Protein AF-A0A248LPK2-F1 (afdb_monomer_lite)

Organism: NCBI:txid168471

Foldseek 3Di:
DDDDLVR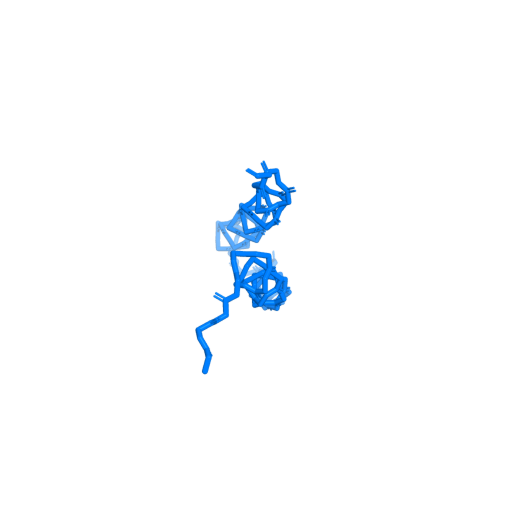VLVVLLVVLLVQLVVLQVQLVVCPPPDPVSNVVSNVVSVVSVVVSVVSVVPD

Sequence (59 aa):
MAPTHRQIAAGQRRTLAAMQRKLQDMAAQWGDVDAWNESALDELATRLEEVAENLTNTD

pLDDT: mean 92.7, std 10.56, range [50.56, 98.62]

Radius of gyration: 14.3 Å; chains: 1; bounding box: 32×15×41 Å

Structure (mmCIF, N/CA/C/O backbone):
data_AF-A0A248LPK2-F1
#
_entry.id   AF-A0A248LPK2-F1
#
loop_
_atom_site.group_PDB
_atom_site.id
_atom_site.type_symbol
_atom_site.label_atom_id
_atom_site.label_alt_id
_atom_site.label_comp_id
_atom_site.label_asym_id
_atom_site.label_entity_id
_atom_site.label_seq_id
_atom_site.pdbx_PDB_ins_code
_atom_site.Cartn_x
_atom_site.Cartn_y
_atom_site.Cartn_z
_atom_site.occupancy
_atom_site.B_iso_or_equiv
_atom_site.auth_seq_id
_atom_site.auth_comp_id
_atom_site.auth_asym_id
_atom_site.auth_atom_id
_atom_site.pdbx_PDB_model_num
ATOM 1 N N . MET A 1 1 ? 21.217 -7.267 -20.393 1.00 75.38 1 MET A N 1
ATOM 2 C CA . MET A 1 1 ? 20.491 -6.149 -21.034 1.00 75.38 1 MET A CA 1
ATOM 3 C C . MET A 1 1 ? 19.776 -5.382 -19.932 1.00 75.38 1 MET A C 1
ATOM 5 O O . MET A 1 1 ? 19.184 -6.037 -19.083 1.00 75.38 1 MET A O 1
ATOM 9 N N . ALA A 1 2 ? 19.896 -4.054 -19.875 1.00 85.94 2 ALA A N 1
ATOM 10 C CA . ALA A 1 2 ? 19.195 -3.263 -18.861 1.00 85.94 2 ALA A CA 1
ATOM 11 C C . ALA A 1 2 ? 17.693 -3.170 -19.205 1.00 85.94 2 ALA A C 1
ATOM 13 O O . ALA A 1 2 ? 17.365 -3.090 -20.392 1.00 85.94 2 ALA A O 1
ATOM 14 N N . PRO A 1 3 ? 16.788 -3.221 -18.212 1.00 85.62 3 PRO A N 1
ATOM 15 C CA . PRO A 1 3 ? 15.353 -3.115 -18.454 1.00 85.62 3 PRO A CA 1
ATOM 16 C C . PRO A 1 3 ? 14.974 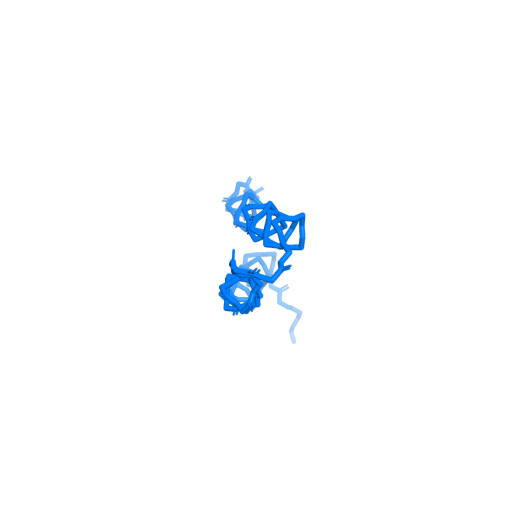-1.730 -18.994 1.00 85.62 3 PRO A C 1
ATOM 18 O O . PRO A 1 3 ? 15.584 -0.723 -18.636 1.00 85.62 3 PRO A O 1
ATOM 21 N N . THR A 1 4 ? 13.948 -1.673 -19.844 1.00 91.69 4 THR A N 1
ATOM 22 C CA . THR A 1 4 ? 13.409 -0.406 -20.364 1.00 91.69 4 THR A CA 1
ATOM 23 C C . THR A 1 4 ? 12.621 0.344 -19.289 1.00 91.69 4 THR A C 1
ATOM 25 O O . THR A 1 4 ? 12.129 -0.265 -18.337 1.00 91.69 4 THR A O 1
ATOM 28 N N . HIS A 1 5 ? 12.411 1.653 -19.463 1.00 90.44 5 HIS A N 1
ATOM 29 C CA . HIS A 1 5 ? 11.564 2.446 -18.558 1.00 90.44 5 HIS A CA 1
ATOM 30 C C . HIS A 1 5 ? 10.167 1.830 -18.383 1.00 90.44 5 HIS A C 1
ATOM 32 O O . HIS A 1 5 ? 9.685 1.701 -17.262 1.00 90.44 5 HIS A O 1
ATOM 38 N N . ARG A 1 6 ? 9.568 1.318 -19.467 1.00 89.62 6 ARG A N 1
ATOM 39 C CA . ARG A 1 6 ? 8.278 0.611 -19.421 1.00 89.62 6 ARG A CA 1
ATOM 40 C C . ARG A 1 6 ? 8.333 -0.665 -18.573 1.00 89.62 6 ARG A C 1
ATOM 42 O O . ARG A 1 6 ? 7.394 -0.956 -17.837 1.00 89.62 6 ARG A O 1
ATOM 49 N N . GLN A 1 7 ? 9.419 -1.436 -18.662 1.00 92.19 7 GLN A N 1
ATOM 50 C CA . GLN A 1 7 ? 9.601 -2.642 -17.846 1.00 92.19 7 GLN A CA 1
ATOM 51 C C . GLN A 1 7 ? 9.809 -2.300 -16.365 1.00 92.19 7 GLN A C 1
ATOM 53 O O . GLN A 1 7 ? 9.252 -2.984 -15.504 1.00 92.19 7 GLN A O 1
ATOM 58 N N . ILE A 1 8 ? 10.556 -1.230 -16.076 1.00 93.38 8 ILE A N 1
ATOM 59 C CA . ILE A 1 8 ? 10.760 -0.707 -14.720 1.00 93.38 8 ILE A CA 1
ATOM 60 C C . ILE A 1 8 ? 9.419 -0.264 -14.122 1.00 93.38 8 ILE A C 1
ATOM 62 O O . ILE A 1 8 ? 9.035 -0.774 -13.069 1.00 93.38 8 ILE A O 1
ATOM 66 N N . ALA A 1 9 ? 8.665 0.584 -14.828 1.00 93.19 9 ALA A N 1
ATOM 67 C CA . ALA A 1 9 ? 7.354 1.069 -14.397 1.00 93.19 9 ALA A CA 1
ATOM 68 C C . ALA A 1 9 ? 6.368 -0.085 -14.153 1.00 93.19 9 ALA A C 1
ATOM 70 O O . ALA A 1 9 ? 5.701 -0.136 -13.121 1.00 93.19 9 ALA A O 1
ATOM 71 N N . ALA A 1 10 ? 6.317 -1.079 -15.048 1.00 92.69 10 ALA A N 1
ATOM 72 C CA . ALA A 1 10 ? 5.467 -2.255 -14.863 1.00 92.69 10 ALA A CA 1
ATOM 73 C C . ALA A 1 10 ? 5.850 -3.077 -13.617 1.00 92.69 10 ALA A C 1
ATOM 75 O O . ALA A 1 10 ? 4.970 -3.594 -12.927 1.00 92.69 10 ALA A O 1
ATOM 76 N N . GLY A 1 11 ? 7.149 -3.214 -13.328 1.00 95.12 11 GLY A N 1
ATOM 77 C CA . GLY A 1 11 ? 7.641 -3.863 -12.112 1.00 95.12 11 GLY A CA 1
ATOM 78 C C . GLY A 1 11 ? 7.251 -3.100 -10.850 1.00 95.12 11 GLY A C 1
ATOM 79 O O . GLY A 1 11 ? 6.667 -3.683 -9.938 1.00 95.12 11 GLY A O 1
ATOM 80 N N . GLN A 1 12 ? 7.504 -1.792 -10.835 1.00 96.06 12 GLN A N 1
ATOM 81 C CA . GLN A 1 12 ? 7.175 -0.915 -9.713 1.00 96.06 12 GLN A CA 1
ATOM 82 C C . GLN A 1 12 ? 5.669 -0.886 -9.433 1.00 96.06 12 GLN A C 1
ATOM 84 O O . GLN A 1 12 ? 5.279 -1.045 -8.283 1.00 96.06 12 GLN A O 1
ATOM 89 N N . ARG A 1 13 ? 4.814 -0.817 -10.462 1.00 95.69 13 ARG A N 1
ATOM 90 C CA . ARG A 1 13 ? 3.349 -0.889 -10.308 1.00 95.69 13 ARG A CA 1
ATOM 91 C C . ARG A 1 13 ? 2.882 -2.151 -9.590 1.00 95.69 13 ARG A C 1
ATOM 93 O O . ARG A 1 13 ? 2.041 -2.077 -8.701 1.00 95.69 13 ARG A O 1
ATOM 100 N N . ARG A 1 14 ? 3.432 -3.317 -9.947 1.00 96.19 14 ARG A N 1
ATOM 101 C CA . ARG A 1 14 ? 3.077 -4.580 -9.274 1.00 96.19 14 ARG A CA 1
ATOM 102 C C . ARG A 1 14 ? 3.475 -4.564 -7.802 1.00 96.19 14 ARG A C 1
ATOM 104 O O . ARG A 1 14 ? 2.709 -5.035 -6.966 1.00 96.19 14 ARG A O 1
ATOM 111 N N . THR A 1 15 ? 4.648 -4.013 -7.498 1.00 97.81 15 THR A N 1
ATOM 112 C CA . THR A 1 15 ? 5.127 -3.857 -6.121 1.00 97.81 15 THR A CA 1
ATOM 113 C C . THR A 1 15 ? 4.243 -2.895 -5.330 1.00 97.81 15 THR A C 1
ATOM 115 O O . THR A 1 15 ? 3.808 -3.249 -4.239 1.00 97.81 15 THR A O 1
ATOM 118 N N . LEU A 1 16 ? 3.920 -1.726 -5.891 1.00 97.62 16 LEU A N 1
ATOM 119 C CA . LEU A 1 16 ? 3.052 -0.731 -5.257 1.00 97.62 16 LEU A CA 1
ATOM 120 C C . LEU A 1 16 ? 1.656 -1.296 -4.977 1.00 97.62 16 LEU A C 1
ATOM 122 O O . LEU A 1 16 ? 1.177 -1.179 -3.857 1.00 97.62 16 LEU A O 1
ATOM 126 N N . ALA A 1 17 ? 1.061 -2.023 -5.925 1.00 96.50 17 ALA A N 1
ATOM 127 C CA . ALA A 1 17 ? -0.227 -2.685 -5.715 1.00 96.50 17 ALA A CA 1
ATOM 128 C C . ALA A 1 17 ? -0.175 -3.761 -4.611 1.00 96.50 17 ALA A C 1
ATOM 130 O O . ALA A 1 17 ? -1.149 -3.974 -3.893 1.00 96.50 17 ALA A O 1
ATOM 131 N N . ALA A 1 18 ? 0.949 -4.471 -4.463 1.00 98.06 18 ALA A N 1
ATOM 132 C CA . ALA A 1 18 ? 1.125 -5.423 -3.365 1.00 98.06 18 ALA A CA 1
ATOM 133 C C . ALA A 1 18 ? 1.275 -4.722 -2.007 1.00 98.06 18 ALA A C 1
ATOM 135 O O . ALA A 1 18 ? 0.738 -5.203 -1.012 1.00 98.06 18 ALA A O 1
ATOM 136 N N . MET A 1 19 ? 1.973 -3.586 -1.971 1.00 98.56 19 MET A N 1
ATOM 137 C CA . MET A 1 19 ? 2.105 -2.763 -0.770 1.00 98.56 19 MET A CA 1
ATOM 138 C C . MET A 1 19 ? 0.773 -2.124 -0.367 1.00 98.56 19 MET A C 1
ATOM 140 O O . MET A 1 19 ? 0.442 -2.167 0.811 1.00 98.56 19 MET A O 1
ATOM 144 N N . GLN A 1 20 ? -0.011 -1.619 -1.324 1.00 98.38 20 GLN A N 1
ATOM 145 C CA . GLN A 1 20 ? -1.357 -1.083 -1.091 1.00 98.38 20 GLN A CA 1
ATOM 146 C C . GLN A 1 20 ? -2.243 -2.113 -0.382 1.00 98.38 20 GLN A C 1
ATOM 148 O O . GLN A 1 20 ? -2.771 -1.821 0.685 1.00 98.38 20 GLN A O 1
ATOM 153 N N . ARG A 1 21 ? -2.325 -3.343 -0.913 1.00 98.31 21 ARG A N 1
ATOM 154 C CA . ARG A 1 21 ? -3.093 -4.429 -0.277 1.00 98.31 21 ARG A CA 1
ATOM 155 C C . ARG A 1 21 ? -2.630 -4.700 1.150 1.00 98.31 21 ARG A C 1
ATOM 157 O O . ARG A 1 21 ? -3.444 -4.804 2.054 1.00 98.31 21 ARG A O 1
ATOM 164 N N . LYS A 1 22 ? -1.313 -4.758 1.365 1.00 98.62 22 LYS A N 1
ATOM 165 C CA . LYS A 1 22 ? -0.754 -4.973 2.703 1.00 98.62 22 LYS A CA 1
ATOM 166 C C . LYS A 1 22 ? -1.127 -3.847 3.674 1.00 98.62 22 LYS A C 1
ATOM 168 O O . LYS A 1 22 ? -1.372 -4.127 4.839 1.00 98.62 22 LYS A 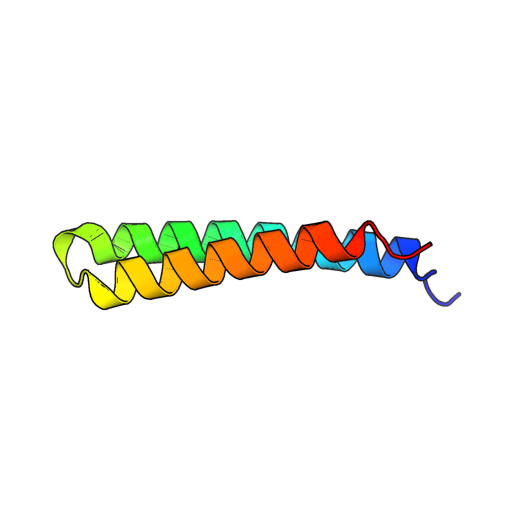O 1
ATOM 173 N N . LEU A 1 23 ? -1.137 -2.595 3.219 1.00 98.62 23 LEU A N 1
ATOM 174 C CA . LEU A 1 23 ? -1.527 -1.452 4.045 1.00 98.62 23 LEU A CA 1
ATOM 175 C C . LEU A 1 23 ? -3.014 -1.490 4.398 1.00 98.62 23 LEU A C 1
ATOM 177 O O . LEU A 1 23 ? -3.336 -1.280 5.557 1.00 98.62 23 LEU A O 1
ATOM 181 N N . GLN A 1 24 ? -3.881 -1.851 3.450 1.00 98.31 24 GLN A N 1
ATOM 182 C CA . GLN A 1 24 ? -5.314 -2.051 3.700 1.00 98.31 24 GLN A CA 1
ATOM 183 C C . GLN A 1 24 ? -5.557 -3.188 4.705 1.00 98.31 24 GLN A C 1
ATOM 185 O O . GLN A 1 24 ? -6.320 -3.030 5.654 1.00 98.31 24 GLN A O 1
ATOM 190 N N . ASP A 1 25 ? -4.840 -4.310 4.568 1.00 98.38 25 ASP A N 1
ATOM 191 C CA . ASP A 1 25 ? -4.905 -5.413 5.535 1.00 98.38 25 ASP A CA 1
ATOM 192 C C . ASP A 1 25 ? -4.420 -4.983 6.931 1.00 98.38 25 ASP A C 1
ATOM 194 O O . ASP A 1 25 ? -4.894 -5.494 7.946 1.00 98.38 25 ASP A O 1
ATOM 198 N N . MET A 1 26 ? -3.443 -4.072 7.003 1.00 98.31 26 MET A N 1
ATOM 199 C CA . MET A 1 26 ? -2.974 -3.499 8.266 1.00 98.31 26 MET A CA 1
ATOM 200 C C . MET A 1 26 ? -3.985 -2.504 8.843 1.00 98.31 26 MET A C 1
ATOM 202 O O . MET A 1 26 ? -4.222 -2.553 10.043 1.00 98.31 26 MET A O 1
ATOM 206 N N . ALA A 1 27 ? -4.590 -1.641 8.024 1.00 98.12 27 ALA A N 1
ATOM 207 C CA . ALA A 1 27 ? -5.619 -0.689 8.443 1.00 98.12 27 ALA A CA 1
ATOM 208 C C . ALA A 1 27 ? -6.823 -1.420 9.049 1.00 98.12 27 ALA A C 1
ATOM 210 O O . ALA A 1 27 ? -7.242 -1.106 10.159 1.00 98.12 27 ALA A O 1
ATOM 211 N N . ALA A 1 28 ? -7.273 -2.500 8.400 1.00 97.12 28 ALA A N 1
ATOM 212 C CA . ALA A 1 28 ? -8.367 -3.339 8.886 1.00 97.12 28 ALA A CA 1
ATOM 213 C C . ALA A 1 28 ? -8.102 -3.961 10.271 1.00 97.12 28 ALA A C 1
ATOM 215 O O . ALA A 1 28 ? -9.039 -4.207 11.027 1.00 97.12 28 ALA A O 1
ATOM 216 N N . GLN A 1 29 ? -6.837 -4.201 10.640 1.00 97.94 29 GLN A N 1
ATOM 217 C CA . GLN A 1 29 ? -6.482 -4.683 11.983 1.00 97.94 29 GLN A CA 1
ATOM 218 C C . GLN A 1 29 ? -6.654 -3.605 13.067 1.00 97.94 29 GLN A C 1
ATOM 220 O O . GLN A 1 29 ? -6.750 -3.951 14.244 1.00 97.94 29 GLN A O 1
ATOM 225 N N . TRP A 1 30 ? -6.694 -2.324 12.689 1.00 97.88 30 TRP A N 1
ATOM 226 C CA . TRP A 1 30 ? -6.837 -1.188 13.602 1.00 97.88 30 TRP A CA 1
ATOM 227 C C . TRP A 1 30 ? -8.271 -0.678 13.766 1.00 97.88 30 TRP A C 1
ATOM 229 O O . TRP A 1 30 ? -8.475 0.122 14.675 1.00 97.88 30 TRP A O 1
ATOM 239 N N . GLY A 1 31 ? -9.240 -1.148 12.968 1.00 90.31 31 GLY A N 1
ATOM 240 C CA . GLY A 1 31 ? -10.578 -0.539 12.850 1.00 90.31 31 GLY A CA 1
ATOM 241 C C . GLY A 1 31 ? -11.297 -0.218 14.167 1.00 90.31 31 GLY A C 1
ATOM 242 O O . GLY A 1 31 ? -11.846 0.865 14.330 1.00 90.31 31 GLY A O 1
ATOM 243 N N . ASP A 1 32 ? -11.224 -1.110 15.159 1.00 90.06 32 ASP A N 1
ATOM 244 C CA . ASP A 1 32 ? -11.824 -0.879 16.486 1.00 90.06 32 ASP A CA 1
ATOM 245 C C . ASP A 1 32 ? -10.800 -0.481 17.569 1.00 90.06 32 ASP A C 1
ATOM 247 O O . ASP A 1 32 ? -11.158 -0.257 18.727 1.00 90.06 32 ASP A O 1
ATOM 251 N N . VAL A 1 33 ? -9.510 -0.438 17.227 1.00 97.06 33 VAL A N 1
ATOM 252 C CA . VAL A 1 33 ? -8.403 -0.243 18.176 1.00 97.06 33 VAL A CA 1
ATOM 253 C C . VAL A 1 33 ? -7.936 1.207 18.192 1.00 97.06 33 VAL A C 1
ATOM 255 O O . VAL A 1 33 ? -7.778 1.786 19.266 1.00 97.06 33 VAL A O 1
ATOM 258 N N . ASP A 1 34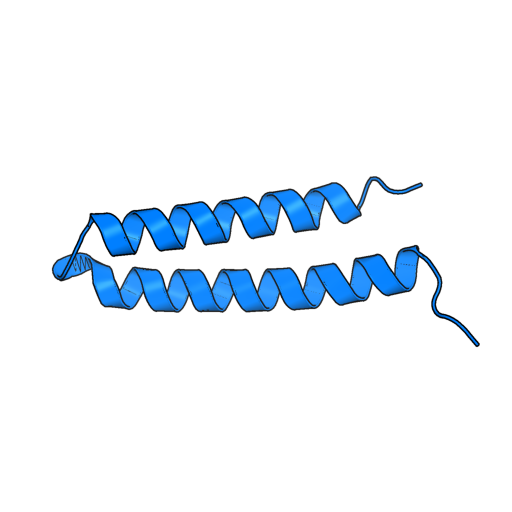 ? -7.683 1.784 17.017 1.00 97.81 34 ASP A N 1
ATOM 259 C CA . ASP A 1 34 ? -7.160 3.141 16.879 1.00 97.81 34 ASP A CA 1
ATOM 260 C C . ASP A 1 34 ? -7.498 3.715 15.494 1.00 97.81 34 ASP A C 1
ATOM 262 O O . ASP A 1 34 ? -6.912 3.335 14.477 1.00 97.81 34 ASP A O 1
ATOM 266 N N . ALA A 1 35 ? -8.428 4.672 15.475 1.00 96.19 35 ALA A N 1
ATOM 267 C CA . ALA A 1 35 ? -8.909 5.300 14.246 1.00 96.19 35 ALA A CA 1
ATOM 268 C C . ALA A 1 35 ? -7.832 6.128 13.523 1.00 96.19 35 ALA A C 1
ATOM 270 O O . ALA A 1 35 ? -7.925 6.338 12.312 1.00 96.19 35 ALA A O 1
ATOM 271 N N . TRP A 1 36 ? -6.811 6.618 14.240 1.00 97.69 36 TRP A N 1
ATOM 272 C CA . TRP A 1 36 ? -5.715 7.352 13.612 1.00 97.69 36 TRP A CA 1
ATOM 273 C C . TRP A 1 36 ? -4.815 6.400 12.823 1.00 97.69 36 TRP A C 1
ATOM 275 O O . TRP A 1 36 ? -4.501 6.690 11.672 1.00 97.69 36 TRP A O 1
ATOM 285 N N . ASN A 1 37 ? -4.450 5.249 13.397 1.00 98.12 37 ASN A N 1
ATOM 286 C CA . ASN A 1 37 ? -3.652 4.229 12.715 1.00 98.12 37 ASN A CA 1
ATOM 287 C C . ASN A 1 37 ? -4.384 3.651 11.501 1.00 98.12 37 ASN A C 1
ATOM 289 O O . ASN A 1 37 ? -3.766 3.508 10.447 1.00 98.12 37 ASN A O 1
ATOM 293 N N . GLU A 1 38 ? -5.677 3.339 11.635 1.00 98.56 38 GLU A N 1
ATOM 294 C CA . GLU A 1 38 ? -6.520 2.903 10.514 1.00 98.56 38 GLU A CA 1
ATOM 295 C C . GLU A 1 38 ? -6.476 3.932 9.374 1.00 98.56 38 GLU A C 1
ATOM 297 O O . GLU A 1 38 ? -6.034 3.616 8.268 1.00 98.56 38 GLU A O 1
ATOM 302 N N . SER A 1 39 ? -6.824 5.188 9.678 1.00 98.00 39 SER A N 1
ATOM 303 C CA . SER A 1 39 ? -6.878 6.266 8.683 1.00 98.00 39 SER A CA 1
ATOM 304 C C . SER A 1 39 ? -5.512 6.528 8.041 1.00 98.00 39 SER A C 1
ATOM 306 O O . SER A 1 39 ? -5.416 6.661 6.825 1.00 98.00 39 SER A O 1
ATOM 308 N N . ALA A 1 40 ? -4.431 6.562 8.827 1.00 98.50 40 ALA A N 1
ATOM 309 C CA . ALA A 1 40 ? -3.087 6.826 8.317 1.00 98.50 40 ALA A CA 1
ATOM 310 C C . ALA A 1 40 ? -2.594 5.731 7.354 1.00 98.50 40 ALA A C 1
ATOM 312 O O . ALA A 1 40 ? -1.880 6.016 6.387 1.00 98.50 40 ALA A O 1
ATOM 313 N N . LEU A 1 41 ? -2.957 4.471 7.608 1.00 98.56 41 LEU A N 1
ATOM 314 C CA . LEU A 1 41 ? -2.612 3.351 6.734 1.00 98.56 41 LEU A CA 1
ATOM 315 C C . LEU A 1 41 ? -3.433 3.367 5.439 1.00 98.56 41 LEU A C 1
ATOM 317 O O . LEU A 1 41 ? -2.863 3.125 4.372 1.00 98.56 41 LEU A O 1
ATOM 321 N N . ASP A 1 42 ? -4.716 3.716 5.514 1.00 98.31 42 ASP A N 1
ATOM 322 C CA . ASP A 1 42 ? -5.585 3.870 4.343 1.00 98.31 42 ASP A CA 1
ATOM 323 C C . ASP A 1 42 ? -5.185 5.062 3.459 1.00 98.31 42 ASP A C 1
ATOM 325 O O . ASP A 1 42 ? -5.122 4.942 2.229 1.00 98.31 42 ASP A O 1
ATOM 329 N N . GLU A 1 43 ? -4.828 6.200 4.058 1.00 98.44 43 GLU A N 1
ATOM 330 C CA . GLU A 1 43 ? -4.282 7.353 3.336 1.00 98.44 43 GLU A CA 1
ATOM 331 C C . GLU A 1 43 ? -2.987 6.982 2.602 1.00 98.44 43 GLU A C 1
ATOM 333 O O . GLU A 1 43 ? -2.805 7.308 1.424 1.00 98.44 43 GLU A O 1
ATOM 338 N N . LEU A 1 44 ? -2.091 6.242 3.266 1.00 98.50 44 LEU A N 1
ATOM 339 C CA . LEU A 1 44 ? -0.860 5.779 2.635 1.00 98.50 44 LEU A CA 1
ATOM 340 C C . LEU A 1 44 ? -1.150 4.801 1.488 1.00 98.50 44 LEU A 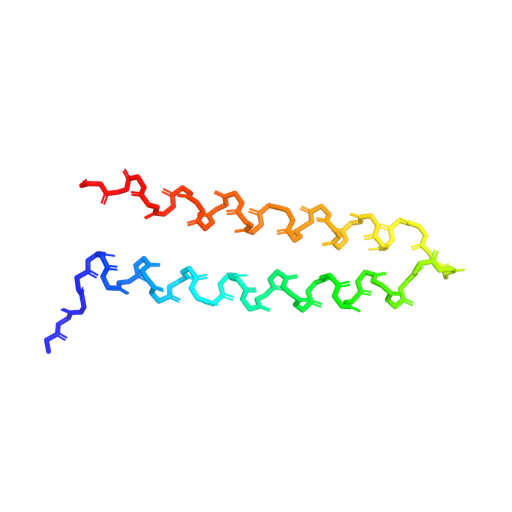C 1
ATOM 342 O O . LEU A 1 44 ? -0.527 4.914 0.431 1.00 98.50 44 LEU A O 1
ATOM 346 N N . ALA A 1 45 ? -2.093 3.872 1.665 1.00 98.38 45 ALA A N 1
ATOM 347 C CA . ALA A 1 45 ? -2.513 2.937 0.622 1.00 98.38 45 ALA A CA 1
ATOM 348 C C . ALA A 1 45 ? -3.039 3.677 -0.618 1.00 98.38 45 ALA A C 1
ATOM 350 O O . ALA A 1 45 ? -2.622 3.371 -1.737 1.00 98.38 45 ALA A O 1
ATOM 351 N N . THR A 1 46 ? -3.871 4.699 -0.406 1.00 97.81 46 THR A N 1
ATOM 352 C CA . THR A 1 46 ? -4.400 5.576 -1.462 1.00 97.81 46 THR A CA 1
ATOM 353 C C . THR A 1 46 ? -3.269 6.290 -2.200 1.00 97.81 46 THR A C 1
ATOM 355 O O . THR A 1 46 ? -3.210 6.293 -3.429 1.00 97.81 46 THR A O 1
ATOM 358 N N . ARG A 1 47 ? -2.282 6.820 -1.468 1.00 98.06 47 ARG A N 1
ATOM 359 C CA . ARG A 1 47 ? -1.132 7.493 -2.085 1.00 98.06 47 ARG A CA 1
ATOM 360 C C . ARG A 1 47 ? -0.276 6.550 -2.937 1.00 98.06 47 ARG A C 1
ATOM 362 O O . ARG A 1 47 ? 0.292 6.986 -3.939 1.00 98.06 47 ARG A O 1
ATOM 369 N N . LEU A 1 48 ? -0.161 5.270 -2.568 1.00 97.31 48 LEU A N 1
ATOM 370 C CA . LEU A 1 48 ? 0.550 4.284 -3.392 1.00 97.31 48 LEU A CA 1
ATOM 371 C C . LEU A 1 48 ? -0.165 4.017 -4.719 1.00 97.31 48 LEU A C 1
ATOM 373 O O . LEU A 1 48 ? 0.511 3.846 -5.736 1.00 97.31 48 LEU A O 1
ATOM 377 N N . GLU A 1 49 ? -1.497 3.994 -4.713 1.00 95.06 49 GLU A N 1
ATOM 378 C CA . GLU A 1 49 ? -2.308 3.855 -5.923 1.00 95.06 49 GLU A CA 1
ATOM 379 C C . GLU A 1 49 ? -2.092 5.042 -6.866 1.00 95.06 49 GLU A C 1
ATOM 381 O O . GLU A 1 49 ? -1.698 4.836 -8.014 1.00 95.06 49 GLU A O 1
ATOM 386 N N . GLU A 1 50 ? -2.181 6.275 -6.360 1.00 95.50 50 GLU A N 1
ATOM 387 C CA . GLU A 1 50 ? -1.921 7.490 -7.149 1.00 95.50 50 GLU A CA 1
ATOM 388 C C . GLU A 1 50 ? -0.522 7.485 -7.788 1.00 95.50 50 GLU A C 1
ATOM 390 O O . GLU A 1 50 ? -0.337 7.860 -8.950 1.00 95.50 50 GLU A O 1
ATOM 3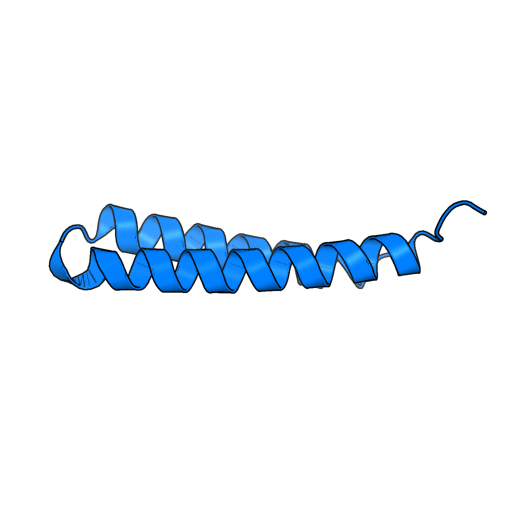95 N N . VAL A 1 51 ? 0.507 7.062 -7.044 1.00 95.38 51 VAL A N 1
ATOM 396 C CA . VAL A 1 51 ? 1.868 6.943 -7.589 1.00 95.38 51 VAL A CA 1
ATOM 397 C C . VAL A 1 51 ? 1.921 5.860 -8.670 1.00 95.38 51 VAL A C 1
ATOM 399 O O . VAL A 1 51 ? 2.541 6.069 -9.714 1.00 95.38 51 VAL A O 1
ATOM 402 N N . ALA A 1 52 ? 1.268 4.716 -8.454 1.00 93.62 52 ALA A N 1
ATOM 403 C CA . ALA A 1 52 ? 1.235 3.619 -9.416 1.00 93.62 52 ALA A CA 1
ATOM 404 C C . ALA A 1 52 ? 0.512 3.994 -10.721 1.00 93.62 52 ALA A C 1
ATOM 406 O O . ALA A 1 52 ? 0.930 3.543 -11.793 1.00 93.62 52 ALA A O 1
ATOM 407 N N . GLU A 1 53 ? -0.532 4.817 -10.646 1.00 91.44 53 GLU A N 1
ATOM 408 C CA . GLU A 1 53 ? -1.222 5.386 -11.805 1.00 91.44 53 GLU A CA 1
ATOM 409 C C . GLU A 1 53 ? -0.335 6.385 -12.547 1.00 91.44 53 GLU A C 1
ATOM 411 O O . GLU A 1 53 ? -0.189 6.300 -13.759 1.00 91.44 53 GLU A O 1
ATOM 416 N N . ASN A 1 54 ? 0.371 7.274 -11.849 1.00 91.94 54 ASN A N 1
ATOM 417 C CA . ASN A 1 54 ? 1.234 8.254 -12.515 1.00 91.94 54 ASN A CA 1
ATOM 418 C C . ASN A 1 54 ? 2.433 7.629 -13.252 1.00 91.94 54 ASN A C 1
ATOM 420 O O . ASN A 1 54 ? 2.923 8.199 -14.230 1.00 91.94 54 ASN A O 1
ATOM 424 N N . LEU A 1 55 ? 2.863 6.423 -12.861 1.00 87.94 55 LEU A N 1
ATOM 425 C CA . LEU A 1 55 ? 3.854 5.640 -13.612 1.00 87.94 55 LEU A CA 1
ATOM 426 C C . LEU A 1 55 ? 3.362 5.211 -15.011 1.00 87.94 55 LEU A C 1
ATOM 428 O O . LEU A 1 55 ? 4.173 4.745 -15.812 1.00 87.94 55 LEU A O 1
ATOM 432 N N . THR A 1 56 ? 2.066 5.338 -15.335 1.00 65.19 56 THR A N 1
ATOM 433 C CA . THR A 1 56 ? 1.534 5.059 -16.682 1.00 65.19 56 THR A CA 1
ATOM 434 C C . THR A 1 56 ? 1.665 6.231 -17.653 1.00 65.19 56 THR A C 1
ATOM 436 O O . THR A 1 56 ? 1.524 6.005 -18.850 1.00 65.19 56 THR A O 1
ATOM 439 N N . ASN A 1 57 ? 1.964 7.444 -17.170 1.00 58.38 57 ASN A N 1
ATOM 440 C CA . ASN A 1 57 ? 2.082 8.661 -17.993 1.00 58.38 57 ASN A CA 1
ATOM 441 C C . ASN A 1 57 ? 3.514 8.936 -18.484 1.00 58.38 57 ASN A C 1
ATOM 443 O O . ASN A 1 57 ? 3.803 10.020 -18.984 1.00 58.38 57 ASN A O 1
ATOM 447 N N . THR A 1 58 ? 4.440 7.991 -18.299 1.00 54.62 58 THR A N 1
ATOM 448 C CA . THR A 1 58 ? 5.821 8.128 -18.780 1.00 54.62 58 THR A CA 1
ATOM 449 C C . THR A 1 58 ? 5.916 7.611 -20.218 1.00 54.62 58 THR A C 1
ATOM 451 O O . THR A 1 58 ? 6.282 6.453 -20.438 1.00 54.62 58 THR A O 1
ATOM 454 N N . ASP A 1 59 ? 5.525 8.458 -21.174 1.00 50.56 59 ASP A N 1
ATOM 455 C CA . ASP A 1 59 ? 5.883 8.313 -22.595 1.00 50.56 59 ASP A CA 1
ATOM 456 C C . ASP A 1 59 ? 7.361 8.674 -22.829 1.00 50.56 59 ASP A C 1
ATOM 458 O O . ASP A 1 59 ? 7.828 9.698 -22.274 1.00 50.56 59 ASP A O 1
#

Secondary structure (DSSP, 8-state):
-PPPHHHHHHHHHHHHHHHHHHHHHHHHHHTTT-HHHHHHHHHHHHHHHHHHHHTT---